Protein AF-A0A2D7X765-F1 (afdb_monomer_lite)

Sequence (114 aa):
MLDEGWYSDPTGRYEARYWDGQKWTKHVSHYGATGTDPILRARFDRLWVRIALRVITWGTTILIIYFLVKAFWPTEFLNESSLINITNHSGNNITNDFAAFSGIGITIRTVLGI

Foldseek 3Di:
DDDWDWDQDPVNPARTFTDHPPDTAQWGAHPNDIDGHPPPPPPPPCPVVVVVVVVVVVVVVVVVVVVVCPVPPPPCPPPPPPPPPPPDDDDDDDDDDDPPDPPDVDDPPPPDDD

pLDDT: mean 71.8, std 21.03, range [37.12, 97.31]

Structure (mmCIF, N/CA/C/O backbone):
data_AF-A0A2D7X765-F1
#
_entry.id   AF-A0A2D7X765-F1
#
loop_
_atom_site.group_PDB
_atom_site.id
_atom_site.type_symbol
_atom_site.label_atom_id
_atom_site.label_alt_id
_atom_site.label_comp_id
_atom_site.label_asym_id
_atom_site.label_entity_id
_atom_site.label_seq_id
_atom_site.pdbx_PDB_ins_code
_atom_site.Cartn_x
_atom_site.Cartn_y
_atom_site.Cartn_z
_atom_site.occupancy
_atom_site.B_iso_or_equiv
_atom_site.auth_seq_id
_atom_site.auth_comp_id
_atom_site.auth_asym_id
_atom_site.auth_atom_id
_atom_site.pdbx_PDB_model_num
ATOM 1 N N . MET A 1 1 ? -5.016 5.820 30.365 1.00 72.25 1 MET A N 1
ATOM 2 C CA . MET A 1 1 ? -5.236 4.930 29.206 1.00 72.25 1 MET A CA 1
ATOM 3 C C . MET A 1 1 ? -6.660 4.426 29.316 1.00 72.25 1 MET A C 1
ATOM 5 O O . MET A 1 1 ? -7.124 4.302 30.439 1.00 72.25 1 MET A O 1
ATOM 9 N N . LEU A 1 2 ? -7.368 4.250 28.201 1.00 82.62 2 LEU A N 1
ATOM 10 C CA . LEU A 1 2 ? -8.685 3.613 28.235 1.00 82.62 2 LEU A CA 1
ATOM 11 C C . LEU A 1 2 ? -8.491 2.123 28.521 1.00 82.62 2 LEU A C 1
ATOM 13 O O . LEU A 1 2 ? -7.617 1.509 27.902 1.00 82.62 2 LEU A O 1
ATOM 17 N N . ASP A 1 3 ? -9.286 1.586 29.439 1.00 92.44 3 ASP A N 1
ATOM 18 C CA . ASP A 1 3 ? -9.340 0.150 29.705 1.00 92.44 3 ASP A CA 1
ATOM 19 C C . ASP A 1 3 ? -9.929 -0.593 28.500 1.00 92.44 3 ASP A C 1
ATOM 21 O O . ASP A 1 3 ? -10.543 0.005 27.616 1.00 92.44 3 ASP A O 1
ATOM 25 N N . GLU A 1 4 ? -9.710 -1.902 28.422 1.00 93.25 4 GLU A N 1
ATOM 26 C CA . GLU A 1 4 ? -10.290 -2.714 27.353 1.00 93.25 4 GLU A CA 1
ATOM 27 C C . GLU A 1 4 ? -11.825 -2.728 27.431 1.00 93.25 4 GLU A C 1
ATOM 29 O O . GLU A 1 4 ? -12.413 -2.882 28.502 1.00 93.25 4 GLU A O 1
ATOM 34 N N . GLY A 1 5 ? -12.500 -2.541 26.294 1.00 93.56 5 GLY A N 1
ATOM 35 C CA . GLY A 1 5 ? -13.958 -2.447 26.296 1.00 93.56 5 GLY A CA 1
ATOM 36 C C . GLY A 1 5 ? -14.591 -1.911 25.018 1.00 93.56 5 GLY A C 1
ATOM 37 O O . GLY A 1 5 ? -13.932 -1.663 24.007 1.00 93.56 5 GLY A O 1
ATOM 38 N N . TRP A 1 6 ? -15.913 -1.746 25.069 1.00 93.06 6 TRP A N 1
ATOM 39 C CA . TRP A 1 6 ? -16.718 -1.191 23.982 1.00 93.06 6 TRP A CA 1
ATOM 40 C C . TRP A 1 6 ? -16.839 0.321 24.117 1.00 93.06 6 TRP A C 1
ATOM 42 O O . TRP A 1 6 ? -17.338 0.826 25.119 1.00 93.06 6 TRP A O 1
ATOM 52 N N . TYR A 1 7 ? -16.436 1.032 23.072 1.00 92.56 7 TYR A N 1
ATOM 53 C CA . TYR A 1 7 ? -16.495 2.488 23.013 1.00 92.56 7 TYR A CA 1
ATOM 54 C C . TYR A 1 7 ? -17.073 2.934 21.672 1.00 92.56 7 TYR A C 1
ATOM 56 O O . TYR A 1 7 ? -17.047 2.171 20.706 1.00 92.56 7 TYR A O 1
ATOM 64 N N . SER A 1 8 ? -17.581 4.167 21.600 1.00 91.62 8 SER A N 1
ATOM 65 C CA . SER A 1 8 ? -18.128 4.733 20.362 1.00 91.62 8 SER A CA 1
ATOM 66 C C . SER A 1 8 ? -17.120 4.628 19.218 1.00 91.62 8 SER A C 1
ATOM 68 O O . SER A 1 8 ? -15.950 4.976 19.392 1.00 91.62 8 SER A O 1
ATOM 70 N N . ASP A 1 9 ? -17.562 4.140 18.054 1.00 88.00 9 ASP A N 1
ATOM 71 C CA . ASP A 1 9 ? -16.659 3.921 16.923 1.00 88.00 9 ASP A CA 1
ATOM 72 C C . ASP A 1 9 ? -16.074 5.265 16.446 1.00 88.00 9 ASP A C 1
ATOM 74 O O . ASP A 1 9 ? -16.824 6.124 15.972 1.00 88.00 9 ASP A O 1
ATOM 78 N N . PRO A 1 10 ? -14.743 5.466 16.493 1.00 83.56 10 PRO A N 1
ATOM 79 C CA . PRO A 1 10 ? -14.115 6.702 16.023 1.00 83.56 10 PRO A CA 1
ATOM 80 C C . PRO A 1 10 ? -14.314 6.940 14.521 1.00 83.56 10 PRO A C 1
ATOM 82 O O . PRO A 1 10 ? -14.130 8.057 14.046 1.00 83.56 10 PRO A O 1
ATOM 85 N N . THR A 1 11 ? -14.666 5.903 13.754 1.00 82.50 11 THR A N 1
ATOM 86 C CA . THR A 1 11 ? -14.961 6.036 12.322 1.00 82.50 11 THR A CA 1
ATOM 87 C C . THR A 1 11 ? -16.396 6.490 12.042 1.00 82.50 11 THR A C 1
ATOM 89 O O . THR A 1 11 ? -16.706 6.813 10.897 1.00 82.50 11 THR A O 1
ATOM 92 N N . GLY A 1 12 ? -17.274 6.497 13.056 1.00 83.56 12 GLY A N 1
ATOM 93 C CA . GLY A 1 12 ? -18.696 6.834 12.924 1.00 83.56 12 GLY A CA 1
ATOM 94 C C . GLY A 1 12 ? -19.505 5.857 12.064 1.00 83.56 12 GLY A C 1
ATOM 95 O O . GLY A 1 12 ? -20.638 6.158 11.698 1.00 83.56 12 GLY A O 1
ATOM 96 N N . ARG A 1 13 ? -18.925 4.705 11.697 1.00 85.12 13 ARG A N 1
ATOM 97 C CA . ARG A 1 13 ? -19.549 3.718 10.807 1.00 85.12 13 ARG A CA 1
ATOM 98 C C . ARG A 1 13 ? -20.444 2.725 11.550 1.00 85.12 13 ARG A C 1
ATOM 100 O O . ARG A 1 13 ? -21.374 2.197 10.949 1.00 85.12 13 ARG A O 1
ATOM 107 N N . TYR A 1 14 ? -20.160 2.487 12.828 1.00 89.56 14 TYR A N 1
ATOM 108 C CA . TYR A 1 14 ? -20.910 1.600 13.718 1.00 89.56 14 TYR A CA 1
ATOM 109 C C . TYR A 1 14 ? -21.157 2.283 15.070 1.00 89.56 14 TYR A C 1
ATOM 111 O O . TYR A 1 14 ? -20.550 3.308 15.374 1.00 89.56 14 TYR A O 1
ATOM 119 N N . GLU A 1 15 ? -22.046 1.722 15.890 1.00 92.31 15 GLU A N 1
ATOM 120 C CA . GLU A 1 15 ? -22.403 2.300 17.195 1.00 92.31 15 GLU A CA 1
ATOM 121 C C . GLU A 1 15 ? -21.243 2.207 18.185 1.00 92.31 15 GLU A C 1
ATOM 123 O O . GLU A 1 15 ? -20.917 3.181 18.863 1.00 92.31 15 GLU A O 1
ATOM 128 N N . ALA A 1 16 ? -20.585 1.046 18.231 1.00 92.44 16 ALA A N 1
ATOM 129 C CA . ALA A 1 16 ? -19.421 0.827 19.072 1.00 92.44 16 ALA A CA 1
ATOM 130 C C . ALA A 1 16 ? -18.374 -0.050 18.383 1.00 92.44 16 ALA A C 1
ATOM 132 O O . ALA A 1 16 ? -18.684 -0.921 17.568 1.00 92.44 16 ALA A O 1
ATOM 133 N N . ARG A 1 17 ? -17.114 0.155 18.759 1.00 93.25 17 ARG A N 1
ATOM 134 C CA . ARG A 1 17 ? -15.967 -0.657 18.364 1.00 93.25 17 ARG A CA 1
ATOM 135 C C . ARG A 1 17 ? -15.219 -1.104 19.616 1.00 93.25 17 ARG A C 1
ATOM 137 O O . ARG A 1 17 ? -15.196 -0.400 20.622 1.00 93.25 17 ARG A O 1
ATOM 144 N N . TYR A 1 18 ? -14.634 -2.292 19.570 1.00 92.00 18 TYR A N 1
ATOM 145 C CA . TYR A 1 18 ? -13.892 -2.822 20.708 1.00 92.00 18 TYR A CA 1
ATOM 146 C C . TYR A 1 18 ? -12.463 -2.263 20.737 1.00 92.00 18 TYR A C 1
ATOM 148 O O . TYR A 1 18 ? -11.736 -2.363 19.738 1.00 92.00 18 TYR A O 1
ATOM 156 N N . TRP A 1 19 ? -12.071 -1.699 21.878 1.00 91.56 19 TRP A N 1
ATOM 157 C CA . TRP A 1 19 ? -10.729 -1.222 22.212 1.00 91.56 19 TRP A CA 1
ATOM 158 C C . TRP A 1 19 ? -9.997 -2.283 23.041 1.00 91.56 19 TRP A C 1
ATOM 160 O O . TRP A 1 19 ? -10.525 -2.740 24.050 1.00 91.56 19 TRP A O 1
ATOM 170 N N . ASP A 1 20 ? -8.787 -2.672 22.632 1.00 90.25 20 ASP A N 1
ATOM 171 C CA . ASP A 1 20 ? -7.989 -3.7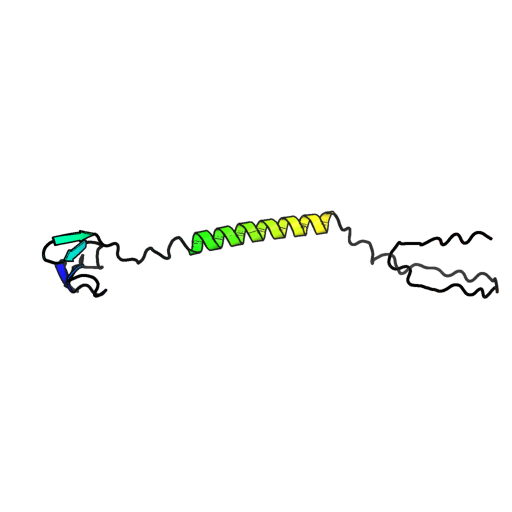12 23.311 1.00 90.25 20 ASP A CA 1
ATOM 172 C C . ASP A 1 20 ? -7.034 -3.169 24.395 1.00 90.25 20 ASP A C 1
ATOM 174 O O . ASP A 1 20 ? -6.137 -3.876 24.847 1.00 90.25 20 ASP A O 1
ATOM 178 N N . GLY A 1 21 ? -7.175 -1.898 24.782 1.00 91.31 21 GLY A N 1
ATOM 179 C CA . GLY A 1 21 ? -6.259 -1.210 25.699 1.00 91.31 21 GLY A CA 1
ATOM 180 C C . GLY A 1 21 ? -5.132 -0.445 24.991 1.00 91.31 21 GLY A C 1
ATOM 181 O O . GLY A 1 21 ? -4.596 0.511 25.553 1.00 91.31 21 GLY A O 1
ATOM 182 N N . GLN A 1 22 ? -4.799 -0.794 23.743 1.00 88.69 22 GLN A N 1
ATOM 183 C CA . GLN A 1 22 ? -3.729 -0.150 22.965 1.00 88.69 22 GLN A CA 1
ATOM 184 C C . GLN A 1 22 ? -4.198 0.399 21.614 1.00 88.69 22 GLN A C 1
ATOM 186 O O . GLN A 1 22 ? -3.670 1.405 21.133 1.00 88.69 22 GLN A O 1
ATOM 191 N N . LYS A 1 23 ? -5.158 -0.270 20.973 1.00 88.44 23 LYS A N 1
ATOM 192 C CA . LYS A 1 23 ? -5.674 0.047 19.643 1.00 88.44 23 LYS A CA 1
ATOM 193 C C . LYS A 1 23 ? -7.125 -0.406 19.476 1.00 88.44 23 LYS A C 1
ATOM 195 O O . LYS A 1 23 ? -7.645 -1.297 20.145 1.00 88.44 23 LYS A O 1
ATOM 200 N N . TRP A 1 24 ? -7.778 0.193 18.488 1.00 88.88 24 TRP A N 1
ATOM 201 C CA . TRP A 1 24 ? -9.086 -0.256 18.031 1.00 88.88 24 TRP A CA 1
ATOM 202 C C . TRP A 1 24 ? -8.955 -1.588 17.292 1.00 88.88 24 TRP A C 1
ATOM 204 O O . TRP A 1 24 ? -8.045 -1.772 16.480 1.00 88.88 24 TRP A O 1
ATOM 214 N N . THR A 1 25 ? -9.887 -2.505 17.539 1.00 89.56 25 THR A N 1
ATOM 215 C CA . THR A 1 25 ? -9.923 -3.818 16.888 1.00 89.56 25 THR A CA 1
ATOM 216 C C . THR A 1 25 ? -10.966 -3.877 15.767 1.00 89.56 25 THR A C 1
ATOM 218 O O . THR A 1 25 ? -11.776 -2.971 15.558 1.00 89.56 25 THR A O 1
ATOM 221 N N . LYS A 1 26 ? -10.968 -4.983 15.018 1.00 89.81 26 LYS A N 1
ATOM 222 C CA . LYS A 1 26 ? -11.967 -5.239 13.971 1.00 89.81 26 LYS A CA 1
ATOM 223 C C . LYS A 1 26 ? -13.378 -5.514 14.508 1.00 89.81 26 LYS A C 1
ATOM 225 O O . LYS A 1 26 ? -14.300 -5.597 13.708 1.00 89.81 26 LYS A O 1
ATOM 230 N N . HIS A 1 27 ? -13.556 -5.720 15.812 1.00 91.75 27 HIS A N 1
ATOM 231 C CA . HIS A 1 27 ? -14.863 -6.063 16.368 1.00 91.75 27 HIS A CA 1
ATOM 232 C C . HIS A 1 27 ? -15.705 -4.802 16.535 1.00 91.75 27 HIS A C 1
ATOM 234 O O . HIS A 1 27 ? -15.276 -3.839 17.173 1.00 91.75 27 HIS A O 1
ATOM 240 N N . VAL A 1 28 ? -16.893 -4.824 15.945 1.00 92.94 28 VAL A N 1
ATOM 241 C CA . VAL A 1 28 ? -17.875 -3.739 15.982 1.00 92.94 28 VAL A CA 1
ATOM 242 C C . VAL A 1 28 ? -19.195 -4.258 16.526 1.00 92.94 28 VAL A C 1
ATOM 244 O O . VAL A 1 28 ? -19.463 -5.456 16.460 1.00 92.94 28 VAL A O 1
ATOM 247 N N . SER A 1 29 ? -20.006 -3.361 17.066 1.00 92.12 29 SER A N 1
ATOM 248 C CA . SER A 1 29 ? -21.372 -3.630 17.500 1.00 92.12 29 SER A CA 1
ATOM 249 C C . SER A 1 29 ? -22.329 -2.694 16.767 1.00 92.12 29 SER A C 1
ATOM 251 O O . SER A 1 29 ? -22.047 -1.500 16.626 1.00 92.12 29 SER A O 1
ATOM 253 N N . HIS A 1 30 ? -23.437 -3.247 16.281 1.00 89.88 30 HIS A N 1
ATOM 254 C CA . HIS A 1 30 ? -24.493 -2.519 15.587 1.00 89.88 30 HIS A CA 1
ATOM 255 C C . HIS A 1 30 ? -25.852 -3.136 15.903 1.00 89.88 30 HIS A C 1
ATOM 257 O O . HIS A 1 30 ? -26.030 -4.341 15.726 1.00 89.88 30 HIS A O 1
ATOM 263 N N . TYR A 1 31 ? -26.799 -2.334 16.389 1.00 85.81 31 TYR A N 1
ATOM 264 C CA . TYR A 1 31 ? -28.121 -2.781 16.830 1.00 85.81 31 TYR A CA 1
ATOM 265 C C . TYR A 1 31 ? -28.073 -3.977 17.799 1.00 85.81 31 TYR A C 1
ATOM 267 O O . TYR A 1 31 ? -28.901 -4.884 17.739 1.00 85.81 31 TYR A O 1
ATOM 275 N N . GLY A 1 32 ? -27.070 -4.008 18.682 1.00 85.25 32 GLY A N 1
ATOM 276 C CA . GLY A 1 32 ? -26.855 -5.103 19.635 1.00 85.25 32 GLY A CA 1
ATOM 277 C C . GLY A 1 32 ? -26.254 -6.385 19.040 1.00 85.25 32 GLY A C 1
ATOM 278 O O . GLY A 1 32 ? -25.982 -7.322 19.788 1.00 85.25 32 GLY A O 1
ATOM 279 N N . ALA A 1 33 ? -25.999 -6.436 17.731 1.00 86.38 33 ALA A N 1
ATOM 280 C CA . ALA A 1 33 ? -25.279 -7.527 17.087 1.00 86.38 33 ALA A CA 1
ATOM 281 C C . ALA A 1 33 ? -23.785 -7.198 16.977 1.00 86.38 33 ALA A C 1
ATOM 283 O O . ALA A 1 33 ? -23.402 -6.121 16.515 1.00 86.38 33 ALA A O 1
ATOM 284 N N . THR A 1 34 ? -22.927 -8.142 17.362 1.00 90.50 34 THR A N 1
ATOM 285 C CA . THR A 1 34 ? -21.483 -8.027 17.153 1.00 90.50 34 THR A CA 1
ATOM 286 C C . THR A 1 34 ? -21.094 -8.540 15.771 1.00 90.50 34 THR A C 1
ATOM 288 O O . THR A 1 34 ? -21.582 -9.561 15.289 1.00 90.50 34 THR A O 1
ATOM 291 N N . GLY A 1 35 ? -20.196 -7.815 15.116 1.00 88.75 35 GLY A N 1
ATOM 292 C CA . GLY A 1 35 ? -19.679 -8.132 13.795 1.00 88.75 35 GLY A CA 1
ATOM 293 C C . GLY A 1 35 ? -18.189 -7.846 13.691 1.00 88.75 35 GLY A C 1
ATOM 294 O O . GLY A 1 35 ? -17.553 -7.327 14.613 1.00 88.75 35 GLY A O 1
ATOM 295 N N . THR A 1 36 ? -17.612 -8.185 12.543 1.00 88.38 36 THR A N 1
ATOM 296 C CA . THR A 1 36 ? -16.216 -7.873 12.237 1.00 88.38 36 THR A CA 1
ATOM 297 C C . THR A 1 36 ? -16.142 -6.935 11.044 1.00 88.38 36 THR A C 1
ATOM 299 O O . THR A 1 36 ? -16.448 -7.337 9.925 1.00 88.38 36 THR A O 1
ATOM 302 N N . ASP A 1 37 ? -15.679 -5.714 11.278 1.00 84.06 37 ASP A N 1
ATOM 303 C CA . ASP A 1 37 ? -15.366 -4.731 10.251 1.00 84.06 37 ASP A CA 1
ATOM 304 C C . ASP A 1 37 ? -13.854 -4.484 10.258 1.00 84.06 37 ASP A C 1
ATOM 306 O O . ASP A 1 37 ? -13.309 -3.996 11.259 1.00 84.06 37 ASP A O 1
ATOM 310 N N . PRO A 1 38 ? -13.137 -4.839 9.181 1.00 77.12 38 PRO A N 1
ATOM 311 C CA . PRO A 1 38 ? -11.715 -4.573 9.107 1.00 77.12 38 P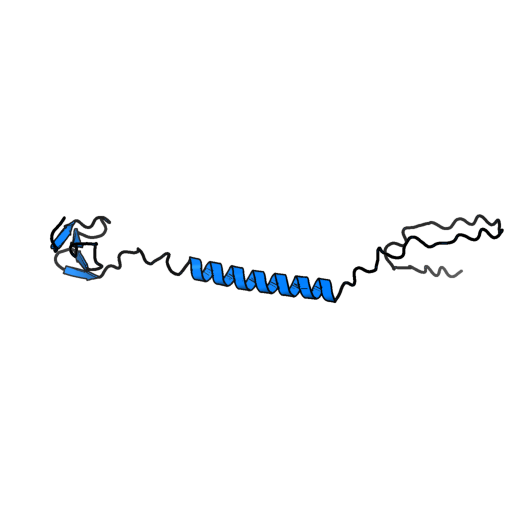RO A CA 1
ATOM 312 C C . PRO A 1 38 ? -11.496 -3.061 9.168 1.00 77.12 38 PRO A C 1
ATOM 314 O O . PRO A 1 38 ? -11.866 -2.340 8.244 1.00 77.12 38 PRO A O 1
ATOM 317 N N . ILE A 1 39 ? -10.837 -2.581 10.230 1.00 69.19 39 ILE A N 1
ATOM 318 C CA . ILE A 1 39 ? -10.314 -1.214 10.256 1.00 69.19 39 ILE A CA 1
ATOM 319 C C . ILE A 1 39 ? -9.377 -1.124 9.061 1.00 69.19 39 ILE A C 1
ATOM 321 O O . ILE A 1 39 ? -8.333 -1.779 9.029 1.00 69.19 39 ILE A O 1
ATOM 325 N N . LEU A 1 40 ? -9.771 -0.364 8.042 1.00 59.59 40 LEU A N 1
ATOM 326 C CA . LEU A 1 40 ? -9.031 -0.223 6.795 1.00 59.59 40 LEU A CA 1
ATOM 327 C C . LEU A 1 40 ? -7.766 0.623 7.005 1.00 59.59 40 LEU A C 1
ATOM 329 O O . LEU A 1 40 ? -7.560 1.635 6.347 1.00 59.59 40 LEU A O 1
ATOM 333 N N . ARG A 1 41 ? -6.855 0.156 7.861 1.00 52.94 41 ARG A N 1
ATOM 334 C CA . ARG A 1 41 ? -5.432 0.494 7.823 1.00 52.94 41 ARG A CA 1
ATOM 335 C C . ARG A 1 41 ? -4.625 -0.572 7.070 1.00 52.94 41 ARG A C 1
ATOM 337 O O . ARG A 1 41 ? -3.455 -0.767 7.354 1.00 52.94 41 ARG A O 1
ATOM 344 N N . ALA A 1 42 ? -5.244 -1.269 6.115 1.00 54.12 42 ALA A N 1
ATOM 345 C CA . ALA A 1 42 ? -4.570 -2.273 5.280 1.00 54.12 42 ALA A CA 1
ATOM 346 C C . ALA A 1 42 ? -4.922 -2.175 3.783 1.00 54.12 42 ALA A C 1
ATOM 348 O O . ALA A 1 42 ? -4.567 -3.046 2.994 1.00 54.12 42 ALA A O 1
ATOM 349 N N . ARG A 1 43 ? -5.596 -1.100 3.347 1.00 54.56 43 ARG A N 1
ATOM 350 C CA . ARG A 1 43 ? -5.817 -0.843 1.912 1.00 54.56 43 ARG A CA 1
ATOM 351 C C . ARG A 1 43 ? -4.529 -0.416 1.194 1.00 54.56 43 ARG A C 1
ATOM 353 O O . ARG A 1 43 ? -4.393 -0.671 0.001 1.00 54.56 43 ARG A O 1
ATOM 360 N N . PHE A 1 44 ? -3.585 0.213 1.897 1.00 54.81 44 PHE A N 1
ATOM 361 C CA . PHE A 1 44 ? -2.380 0.782 1.283 1.00 54.81 44 PHE A CA 1
ATOM 362 C C . PHE A 1 44 ? -1.143 -0.126 1.292 1.00 54.81 44 PHE A C 1
ATOM 364 O O . PHE A 1 44 ? -0.244 0.114 0.489 1.00 54.81 44 PHE A O 1
ATOM 371 N N . ASP A 1 45 ? -1.122 -1.210 2.073 1.00 61.19 45 ASP A N 1
ATOM 372 C CA . ASP A 1 45 ? 0.068 -2.072 2.199 1.00 61.19 45 ASP A CA 1
ATOM 373 C C . ASP A 1 45 ? 0.479 -2.763 0.890 1.00 61.19 45 ASP A C 1
ATOM 375 O O . ASP A 1 45 ? 1.651 -3.050 0.674 1.00 61.19 45 ASP A O 1
ATOM 379 N N . ARG A 1 46 ? -0.463 -3.011 -0.031 1.00 68.81 46 ARG A N 1
ATOM 380 C CA . ARG A 1 46 ? -0.186 -3.771 -1.271 1.00 68.81 46 ARG A CA 1
ATOM 381 C C . ARG A 1 46 ? -0.269 -2.951 -2.555 1.00 68.81 46 ARG A C 1
ATOM 383 O O . ARG A 1 46 ? -0.029 -3.472 -3.645 1.00 68.81 46 ARG A O 1
ATOM 390 N N . LEU A 1 47 ? -0.651 -1.679 -2.468 1.00 77.31 47 LEU A N 1
ATOM 391 C CA . LEU A 1 47 ? -0.739 -0.794 -3.635 1.00 77.31 47 LEU A CA 1
ATOM 392 C C . LEU A 1 47 ? 0.656 -0.354 -4.085 1.00 77.31 47 LEU A C 1
ATOM 394 O O . LEU A 1 47 ? 0.982 -0.486 -5.262 1.00 77.31 47 LEU A O 1
ATOM 398 N N . TRP A 1 48 ? 1.502 0.033 -3.132 1.00 79.38 48 TRP A N 1
ATOM 399 C CA . TRP A 1 48 ? 2.895 0.396 -3.385 1.00 79.38 48 TRP A CA 1
ATOM 400 C C . TRP A 1 48 ? 3.720 -0.764 -3.938 1.00 79.38 48 TRP A C 1
ATOM 402 O O . TRP A 1 48 ? 4.482 -0.558 -4.871 1.00 79.38 48 TRP A O 1
ATOM 412 N N . VAL A 1 49 ? 3.498 -1.995 -3.463 1.00 83.38 49 VAL A N 1
ATOM 413 C CA . VAL A 1 49 ? 4.180 -3.197 -3.981 1.00 83.38 49 VAL A CA 1
ATOM 414 C C . VAL A 1 49 ? 3.862 -3.431 -5.460 1.00 83.38 49 VAL A C 1
ATOM 416 O O . VAL A 1 49 ? 4.755 -3.707 -6.254 1.00 83.38 49 VAL A O 1
ATOM 419 N N . ARG A 1 50 ? 2.595 -3.274 -5.863 1.00 85.56 50 ARG A N 1
ATOM 420 C CA . ARG A 1 50 ? 2.187 -3.430 -7.270 1.00 85.56 50 ARG A CA 1
ATOM 421 C C . ARG A 1 50 ? 2.744 -2.322 -8.163 1.00 85.56 50 ARG A C 1
ATOM 423 O O . ARG A 1 50 ? 3.088 -2.589 -9.310 1.00 85.56 50 ARG A O 1
ATOM 430 N N . ILE A 1 51 ? 2.832 -1.097 -7.649 1.00 89.88 51 ILE A N 1
ATOM 431 C CA . ILE A 1 51 ? 3.436 0.033 -8.364 1.00 89.88 51 ILE A CA 1
ATOM 432 C C . ILE A 1 51 ? 4.949 -0.179 -8.497 1.00 89.88 51 ILE A C 1
ATOM 434 O O . ILE A 1 51 ? 5.472 -0.089 -9.603 1.00 89.88 51 ILE A O 1
ATOM 438 N N . ALA A 1 52 ? 5.629 -0.549 -7.412 1.00 88.69 52 ALA A N 1
ATOM 439 C CA . ALA A 1 52 ? 7.060 -0.836 -7.397 1.00 88.69 52 ALA A CA 1
ATOM 440 C C . ALA A 1 52 ? 7.421 -1.974 -8.359 1.00 88.69 52 ALA A C 1
ATOM 442 O O . ALA A 1 52 ? 8.354 -1.833 -9.143 1.00 88.69 52 ALA A O 1
ATOM 443 N N . LEU A 1 53 ? 6.635 -3.058 -8.378 1.00 90.88 53 LEU A N 1
ATOM 444 C CA . LEU A 1 53 ? 6.844 -4.169 -9.306 1.00 90.88 53 LEU A CA 1
ATOM 445 C C . LEU A 1 53 ? 6.770 -3.703 -10.765 1.00 90.88 53 LEU A C 1
ATOM 447 O O . LEU A 1 53 ? 7.659 -4.013 -11.548 1.00 90.88 53 LEU A O 1
ATOM 451 N N . ARG A 1 54 ? 5.755 -2.904 -11.120 1.00 93.12 54 ARG A N 1
ATOM 452 C CA . ARG A 1 54 ? 5.625 -2.344 -12.474 1.00 93.12 54 ARG A CA 1
ATOM 453 C C . ARG A 1 54 ? 6.815 -1.455 -12.829 1.00 93.12 54 ARG A C 1
ATOM 455 O O . ARG A 1 54 ? 7.352 -1.595 -13.919 1.00 93.12 54 ARG A O 1
ATOM 462 N N . VAL A 1 55 ? 7.242 -0.575 -11.923 1.00 95.69 55 VAL A N 1
ATOM 463 C CA . VAL A 1 55 ? 8.394 0.315 -12.146 1.00 95.69 55 VAL A CA 1
ATOM 464 C C . VAL A 1 55 ? 9.676 -0.486 -12.374 1.00 95.69 55 VAL A C 1
ATOM 466 O O . VAL A 1 55 ? 10.422 -0.171 -13.295 1.00 95.69 55 VAL A O 1
ATOM 469 N N . ILE A 1 56 ? 9.899 -1.554 -11.605 1.00 95.62 56 ILE A N 1
ATOM 470 C CA . ILE A 1 56 ? 11.047 -2.451 -11.786 1.00 95.62 56 ILE A CA 1
ATOM 471 C C . ILE A 1 56 ? 10.980 -3.135 -13.154 1.00 95.62 56 ILE A C 1
ATOM 473 O O . ILE A 1 56 ? 11.948 -3.080 -13.902 1.00 95.62 56 ILE A O 1
ATOM 477 N N . THR A 1 57 ? 9.836 -3.718 -13.525 1.00 96.00 57 THR A N 1
ATOM 478 C CA . THR A 1 57 ? 9.679 -4.396 -14.822 1.00 96.00 57 THR A CA 1
ATOM 479 C C . THR A 1 57 ? 9.914 -3.446 -15.997 1.00 96.00 57 THR A C 1
ATOM 481 O O . THR A 1 57 ? 10.656 -3.780 -16.923 1.00 96.00 57 THR A O 1
ATOM 484 N N . TRP A 1 58 ? 9.329 -2.247 -15.958 1.00 96.25 58 TRP A N 1
ATOM 485 C CA . TRP A 1 58 ? 9.543 -1.235 -16.992 1.00 96.25 58 TRP A CA 1
ATOM 486 C C . TRP A 1 58 ? 10.993 -0.741 -17.011 1.00 96.25 58 TRP A C 1
ATOM 488 O O . TRP A 1 58 ? 11.576 -0.632 -18.086 1.00 96.25 58 TRP A O 1
ATOM 498 N N . GLY A 1 59 ? 11.609 -0.530 -15.846 1.00 97.31 59 GLY A N 1
ATOM 499 C CA . GLY A 1 59 ? 13.014 -0.141 -15.727 1.00 97.31 59 GLY A CA 1
ATOM 500 C C . GLY A 1 59 ? 13.969 -1.176 -16.324 1.00 97.31 59 GLY A C 1
ATOM 501 O O . GLY A 1 59 ? 14.823 -0.826 -17.134 1.00 97.31 59 GLY A O 1
ATOM 502 N N . THR A 1 60 ? 13.787 -2.461 -16.002 1.00 96.44 60 THR A N 1
ATOM 503 C CA . THR A 1 60 ? 14.574 -3.557 -16.587 1.00 96.44 60 THR A CA 1
ATOM 504 C C . THR A 1 60 ? 14.375 -3.643 -18.098 1.00 96.44 60 THR A C 1
ATOM 506 O O . THR A 1 60 ? 15.347 -3.794 -18.832 1.00 96.44 60 THR A O 1
ATOM 509 N N . THR A 1 61 ? 13.138 -3.491 -18.576 1.00 96.75 61 THR A N 1
ATOM 510 C CA . THR A 1 61 ? 12.830 -3.514 -20.015 1.00 96.75 61 THR A CA 1
ATOM 511 C C . THR A 1 61 ? 13.559 -2.390 -20.754 1.00 96.75 61 THR A C 1
ATOM 513 O O . THR A 1 61 ? 14.223 -2.639 -21.759 1.00 96.75 61 THR A O 1
ATOM 516 N N . ILE A 1 62 ? 13.503 -1.163 -20.230 1.00 96.56 62 ILE A N 1
ATOM 517 C CA . ILE A 1 62 ? 14.189 0.001 -20.807 1.00 96.56 62 ILE A CA 1
ATOM 518 C C . ILE A 1 62 ? 15.709 -0.190 -20.786 1.00 96.56 62 ILE A C 1
ATOM 520 O O . ILE A 1 62 ? 16.379 0.122 -21.768 1.00 96.56 62 ILE A O 1
ATOM 524 N N . LEU A 1 63 ? 16.259 -0.739 -19.701 1.00 95.69 63 LEU A N 1
ATOM 525 C CA . LEU A 1 63 ? 17.693 -0.988 -19.574 1.00 95.69 63 LEU A CA 1
ATOM 526 C C . LEU A 1 63 ? 18.185 -2.023 -20.593 1.00 95.69 63 LEU A C 1
ATOM 528 O O . LEU A 1 63 ? 19.221 -1.815 -21.219 1.00 95.69 63 LEU A O 1
ATOM 532 N N . ILE A 1 64 ? 17.427 -3.099 -20.819 1.00 94.88 64 ILE A N 1
ATOM 533 C CA . ILE A 1 64 ? 17.745 -4.089 -21.857 1.00 94.88 64 ILE A CA 1
ATOM 534 C C . ILE A 1 64 ? 17.716 -3.440 -23.244 1.00 94.88 64 ILE A C 1
ATOM 536 O O . ILE A 1 64 ? 18.654 -3.624 -24.016 1.00 94.88 64 ILE A O 1
ATOM 540 N N . ILE A 1 65 ? 16.689 -2.640 -23.551 1.00 94.38 65 ILE A N 1
ATOM 541 C CA . ILE A 1 65 ? 16.598 -1.916 -24.829 1.00 94.38 65 ILE A CA 1
ATOM 542 C C . ILE A 1 65 ? 17.801 -0.983 -25.009 1.00 94.38 65 ILE A C 1
ATOM 544 O O . ILE A 1 65 ? 18.421 -0.991 -26.068 1.00 94.38 65 ILE A O 1
ATOM 548 N N .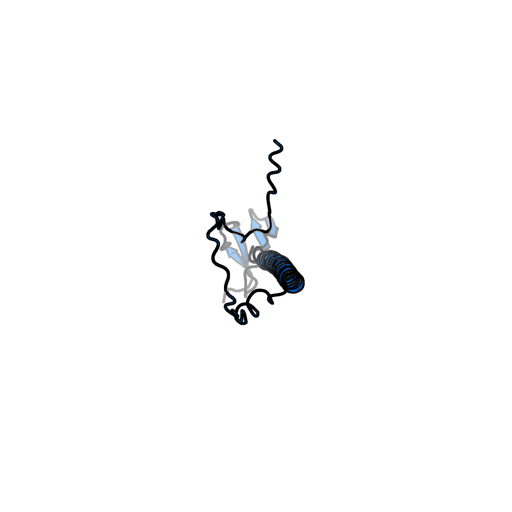 TYR A 1 66 ? 18.174 -0.227 -23.975 1.00 92.75 66 TYR A N 1
ATOM 549 C CA . TYR A 1 66 ? 19.360 0.629 -23.993 1.00 92.75 66 TYR A CA 1
ATOM 550 C C . TYR A 1 66 ? 20.635 -0.166 -24.312 1.00 92.75 66 TYR A C 1
ATOM 552 O O . TYR A 1 66 ? 21.414 0.235 -25.177 1.00 92.75 66 TYR A O 1
ATOM 560 N N . PHE A 1 67 ? 20.834 -1.311 -23.653 1.00 92.12 67 PHE A N 1
ATOM 561 C CA . PHE A 1 67 ? 21.991 -2.170 -23.901 1.00 92.12 67 PHE A CA 1
ATOM 562 C C . PHE A 1 67 ? 22.001 -2.743 -25.320 1.00 92.12 67 PHE A C 1
ATOM 564 O O . PHE A 1 67 ? 23.062 -2.774 -25.938 1.00 92.12 67 PHE A O 1
ATOM 571 N N . LEU A 1 68 ? 20.845 -3.145 -25.854 1.00 90.50 68 LEU A N 1
ATOM 572 C CA . LEU A 1 68 ? 20.723 -3.609 -27.236 1.00 90.50 68 LEU A CA 1
ATOM 573 C C . LEU A 1 68 ? 21.073 -2.491 -28.220 1.00 90.50 68 LEU A C 1
ATOM 575 O O . LEU A 1 68 ? 21.926 -2.689 -29.076 1.00 90.50 68 LEU A O 1
ATOM 579 N N . VAL A 1 69 ? 20.494 -1.297 -28.069 1.00 88.75 69 VAL A N 1
ATOM 580 C CA . VAL A 1 69 ? 20.813 -0.146 -28.932 1.00 88.75 69 VAL A CA 1
ATOM 581 C C . VAL A 1 69 ? 22.309 0.153 -28.900 1.00 88.75 69 VAL A C 1
ATOM 583 O O . VAL A 1 69 ? 22.923 0.302 -29.950 1.00 88.75 69 VAL A O 1
ATOM 586 N N . LYS A 1 70 ? 22.922 0.166 -27.714 1.00 81.00 70 LYS A N 1
ATOM 587 C CA . LYS A 1 70 ? 24.366 0.378 -27.574 1.00 81.00 70 LYS A CA 1
ATOM 588 C C . LYS A 1 70 ? 25.193 -0.742 -28.222 1.00 81.00 70 LYS A C 1
ATOM 590 O O . LYS A 1 70 ? 26.242 -0.464 -28.789 1.00 81.00 70 LYS A O 1
ATOM 595 N N . ALA A 1 71 ? 24.752 -1.995 -28.128 1.00 83.12 71 ALA A N 1
ATOM 596 C CA . ALA A 1 71 ? 25.453 -3.136 -28.715 1.00 83.12 71 ALA A CA 1
ATOM 597 C C . ALA A 1 71 ? 25.362 -3.160 -30.249 1.00 83.12 71 ALA A C 1
ATOM 599 O O . ALA A 1 71 ? 26.309 -3.573 -30.911 1.00 83.12 71 ALA A O 1
ATOM 600 N N . PHE A 1 72 ? 24.235 -2.714 -30.807 1.00 79.88 72 PHE A N 1
ATOM 601 C CA . PHE A 1 72 ? 23.980 -2.722 -32.247 1.00 79.88 72 PHE A CA 1
ATOM 602 C C . PHE A 1 72 ? 24.355 -1.414 -32.955 1.00 79.88 72 PHE A C 1
ATOM 604 O O . PHE A 1 72 ? 24.398 -1.396 -34.183 1.00 79.88 72 PHE A O 1
ATOM 611 N N . TRP A 1 73 ? 24.641 -0.335 -32.221 1.00 74.50 73 TRP A N 1
ATOM 612 C CA . TRP A 1 73 ? 25.002 0.966 -32.789 1.00 74.50 73 TRP A CA 1
ATOM 613 C C . TRP A 1 73 ? 26.451 1.354 -32.422 1.00 74.50 73 TRP A C 1
ATOM 615 O O . TRP A 1 73 ? 26.673 2.030 -31.415 1.00 74.50 73 TRP A O 1
ATOM 625 N N . PRO A 1 74 ? 27.460 0.914 -33.198 1.00 65.12 74 PRO A N 1
ATOM 626 C CA . PRO A 1 74 ? 28.874 1.132 -32.879 1.00 65.12 74 PRO A CA 1
ATOM 627 C C . PRO A 1 74 ? 29.270 2.603 -33.051 1.00 65.12 74 PRO A C 1
ATOM 629 O O . PRO A 1 74 ? 29.362 3.063 -34.171 1.00 65.12 74 PRO A O 1
ATOM 632 N N . THR A 1 75 ? 29.561 3.345 -31.979 1.00 62.84 75 THR A N 1
ATOM 633 C CA . THR A 1 75 ? 29.805 4.811 -31.966 1.00 62.84 75 THR A CA 1
ATOM 634 C C . THR A 1 75 ? 31.038 5.329 -32.739 1.00 62.84 75 THR A C 1
ATOM 636 O O . THR A 1 75 ? 31.436 6.469 -32.536 1.00 62.84 75 THR A O 1
ATOM 639 N N . GLU A 1 76 ? 31.633 4.537 -33.629 1.00 56.34 76 GLU A N 1
ATOM 640 C CA . GLU A 1 76 ? 32.863 4.830 -34.392 1.00 56.34 76 GLU A CA 1
ATOM 641 C C . GLU A 1 76 ? 32.682 5.870 -35.521 1.00 56.34 76 GLU A C 1
ATOM 643 O O . GLU A 1 76 ? 33.619 6.189 -36.247 1.00 56.34 76 GLU A O 1
ATOM 648 N N . PHE A 1 77 ? 31.480 6.420 -35.712 1.00 55.44 77 PHE A N 1
ATOM 649 C CA . PHE A 1 77 ? 31.170 7.261 -36.878 1.00 55.44 77 PHE A CA 1
ATOM 650 C C . PHE A 1 77 ? 31.734 8.689 -36.813 1.00 55.44 77 PHE A C 1
ATOM 652 O O . PHE A 1 77 ? 31.644 9.410 -37.803 1.00 55.44 77 PHE A O 1
ATOM 659 N N . LEU A 1 78 ? 32.256 9.132 -35.664 1.00 55.75 78 LEU A N 1
ATOM 660 C CA . LEU A 1 78 ? 32.694 10.522 -35.460 1.00 55.75 78 LEU A CA 1
ATOM 661 C C . LEU A 1 78 ? 34.212 10.664 -35.267 1.00 55.75 78 LEU A C 1
ATOM 663 O O . LEU A 1 78 ? 34.700 11.766 -35.030 1.00 55.75 78 LEU A O 1
ATOM 667 N N . ASN A 1 79 ? 34.961 9.565 -35.358 1.00 52.50 79 ASN A N 1
ATOM 668 C CA . ASN A 1 79 ? 36.359 9.497 -34.930 1.00 52.50 79 ASN A CA 1
ATOM 669 C C . ASN A 1 79 ? 37.327 9.727 -36.108 1.00 52.50 79 ASN A C 1
ATOM 671 O O . ASN A 1 79 ? 38.458 10.159 -35.910 1.00 52.50 79 ASN A O 1
ATOM 675 N N . GLU A 1 80 ? 36.871 9.452 -37.334 1.00 51.69 80 GLU A N 1
ATOM 676 C CA . GLU A 1 80 ? 37.706 9.292 -38.539 1.00 51.69 80 GLU A CA 1
ATOM 677 C C . GLU A 1 80 ? 37.620 10.481 -39.523 1.00 51.69 80 GLU A C 1
ATOM 679 O O . GLU A 1 80 ? 38.119 10.418 -40.643 1.00 51.69 80 GLU A O 1
ATOM 684 N N . SER A 1 81 ? 36.992 11.601 -39.154 1.00 53.69 81 SER A N 1
ATOM 685 C CA . SER A 1 81 ? 36.741 12.707 -40.095 1.00 53.69 81 SER A CA 1
ATOM 686 C C . SER A 1 81 ? 37.889 13.719 -40.267 1.00 53.69 81 SER A C 1
ATOM 688 O O . SER A 1 81 ? 37.658 14.779 -40.845 1.00 53.69 81 SER A O 1
ATOM 690 N N . SER A 1 82 ? 39.115 13.459 -39.790 1.00 53.66 82 SER A N 1
ATOM 691 C CA . SER A 1 82 ? 40.196 14.470 -39.804 1.00 53.66 82 SER A CA 1
ATOM 692 C C . SER A 1 82 ? 41.394 14.203 -40.724 1.00 53.66 82 SER A C 1
ATOM 694 O O . SER A 1 82 ? 42.222 15.100 -40.858 1.00 53.66 82 SER A O 1
ATOM 696 N N . LEU A 1 83 ? 41.501 13.061 -41.417 1.00 49.56 83 LEU A N 1
ATOM 697 C CA . LEU A 1 83 ? 42.665 12.771 -42.276 1.00 49.56 83 LEU A CA 1
ATOM 698 C C . LEU A 1 83 ? 42.334 12.740 -43.775 1.00 49.56 83 LEU A C 1
ATOM 700 O O . LEU A 1 83 ? 42.624 11.772 -44.474 1.00 49.56 83 LEU A O 1
ATOM 704 N N . ILE A 1 84 ? 41.772 13.830 -44.300 1.00 49.75 84 ILE A N 1
ATOM 705 C CA . ILE A 1 84 ? 41.760 14.070 -45.750 1.00 49.75 84 ILE A CA 1
ATOM 706 C C . ILE A 1 84 ? 43.005 14.899 -46.089 1.00 49.75 84 ILE A C 1
ATOM 708 O O . ILE A 1 84 ? 42.976 16.129 -46.073 1.00 49.75 84 ILE A O 1
ATOM 712 N N . ASN A 1 85 ? 44.123 14.232 -46.381 1.00 46.72 85 ASN A N 1
ATOM 713 C CA . ASN A 1 85 ? 45.268 14.884 -47.017 1.00 46.72 85 ASN A CA 1
ATOM 714 C C . ASN A 1 85 ? 44.877 15.234 -48.457 1.00 46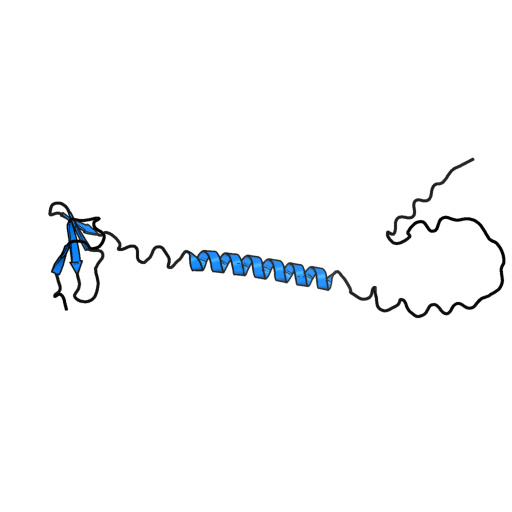.72 85 ASN A C 1
ATOM 716 O O . ASN A 1 85 ? 44.944 14.392 -49.350 1.00 46.72 85 ASN A O 1
ATOM 720 N N . ILE A 1 86 ? 44.451 16.477 -48.682 1.00 52.72 86 ILE A N 1
ATOM 721 C CA . ILE A 1 86 ? 44.221 17.005 -50.026 1.00 52.72 86 ILE A CA 1
ATOM 722 C C . ILE A 1 86 ? 45.591 17.230 -50.676 1.00 52.72 86 ILE A C 1
ATOM 724 O O . ILE A 1 86 ? 46.208 18.287 -50.542 1.00 52.72 86 ILE A O 1
ATOM 728 N N . THR A 1 87 ? 46.090 16.224 -51.390 1.00 49.03 87 THR A N 1
ATOM 729 C CA . THR A 1 87 ? 47.107 16.418 -52.421 1.00 49.03 87 THR A CA 1
ATOM 730 C C . THR A 1 87 ? 46.449 17.138 -53.594 1.00 49.03 87 THR A C 1
ATOM 732 O O . THR A 1 87 ? 45.763 16.540 -54.418 1.00 49.03 87 THR A O 1
ATOM 735 N N . ASN A 1 88 ? 46.636 18.457 -53.659 1.00 46.72 88 ASN A N 1
ATOM 736 C CA . ASN A 1 88 ? 46.212 19.268 -54.796 1.00 46.72 88 ASN A CA 1
ATOM 737 C C . ASN A 1 88 ? 46.993 18.843 -56.048 1.00 46.72 88 ASN A C 1
ATOM 739 O O . ASN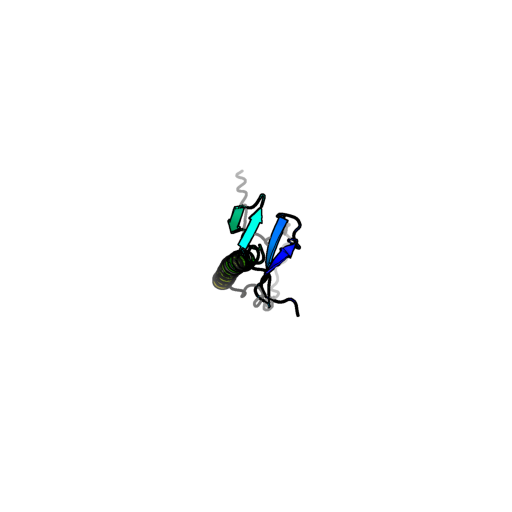 A 1 88 ? 48.107 19.315 -56.276 1.00 46.72 88 ASN A O 1
ATOM 743 N N . HIS A 1 89 ? 46.407 17.975 -56.873 1.00 39.69 89 HIS A N 1
ATOM 744 C CA . HIS A 1 89 ? 46.859 17.783 -58.244 1.00 39.69 89 HIS A CA 1
ATOM 745 C C . HIS A 1 89 ? 45.835 18.372 -59.217 1.00 39.69 89 HIS A C 1
ATOM 747 O O . HIS A 1 89 ? 44.762 17.824 -59.435 1.00 39.69 89 HIS A O 1
ATOM 753 N N . SER A 1 90 ? 46.199 19.551 -59.729 1.00 46.50 90 SER A N 1
ATOM 754 C CA . SER A 1 90 ? 45.970 20.058 -61.087 1.00 46.50 90 SER A CA 1
ATOM 755 C C . SER A 1 90 ? 44.893 19.353 -61.921 1.00 46.50 90 SER A C 1
ATOM 757 O O . SER A 1 90 ? 45.102 18.244 -62.406 1.00 46.50 90 SER A O 1
ATOM 759 N N . GLY A 1 91 ? 43.811 20.069 -62.223 1.00 38.62 91 GLY A N 1
ATOM 760 C CA . GLY A 1 91 ? 42.843 19.637 -63.227 1.00 38.62 91 GLY A CA 1
ATOM 761 C C . GLY A 1 91 ? 41.621 20.538 -63.276 1.00 38.6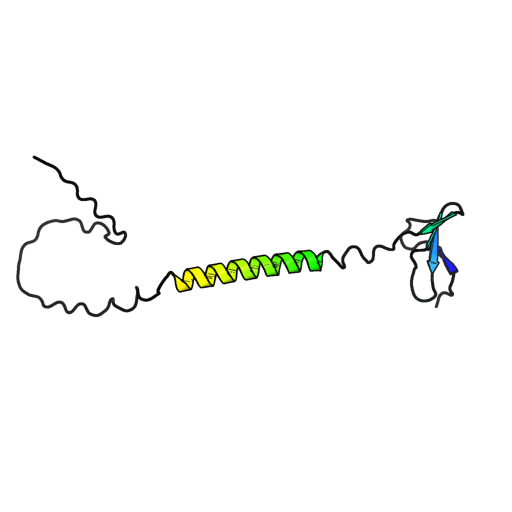2 91 GLY A C 1
ATOM 762 O O . GLY A 1 91 ? 40.562 20.187 -62.774 1.00 38.62 91 GLY A O 1
ATOM 763 N N . ASN A 1 92 ? 41.783 21.720 -63.858 1.00 47.09 92 ASN A N 1
ATOM 764 C CA . ASN A 1 92 ? 40.711 22.673 -64.121 1.00 47.09 92 ASN A CA 1
ATOM 765 C C . ASN A 1 92 ? 39.636 21.983 -64.973 1.00 47.09 92 ASN A C 1
ATOM 767 O O . ASN A 1 92 ? 39.923 21.691 -66.126 1.00 47.09 92 ASN A O 1
ATOM 771 N N . ASN A 1 93 ? 38.445 21.722 -64.426 1.00 40.47 93 ASN A N 1
ATOM 772 C CA . ASN A 1 93 ? 37.206 21.504 -65.182 1.00 40.47 93 ASN A CA 1
ATOM 773 C C . ASN A 1 93 ? 36.007 21.676 -64.242 1.00 40.47 93 ASN A C 1
ATOM 775 O O . ASN A 1 93 ? 35.547 20.750 -63.580 1.00 40.47 93 ASN A O 1
ATOM 779 N N . ILE A 1 94 ? 35.527 22.916 -64.186 1.00 49.88 94 ILE A N 1
ATOM 780 C CA . ILE A 1 94 ? 34.277 23.305 -63.541 1.00 49.88 94 ILE A CA 1
ATOM 781 C C . ILE A 1 94 ? 33.148 22.634 -64.329 1.00 49.88 94 ILE A C 1
ATOM 783 O O . ILE A 1 94 ? 32.855 23.039 -65.453 1.00 49.88 94 ILE A O 1
ATOM 787 N N . THR A 1 95 ? 32.535 21.598 -63.760 1.00 40.91 95 THR A N 1
ATOM 788 C CA . THR A 1 95 ? 31.253 21.074 -64.239 1.00 40.91 95 THR A CA 1
ATOM 789 C C . THR A 1 95 ? 30.271 21.018 -63.079 1.00 40.91 95 THR A C 1
ATOM 791 O O . THR A 1 95 ? 30.613 20.724 -61.935 1.00 40.91 95 THR A O 1
ATOM 794 N N . ASN A 1 96 ? 29.075 21.490 -63.394 1.00 48.50 96 ASN A N 1
ATOM 795 C CA . ASN A 1 96 ? 28.073 21.985 -62.473 1.00 48.50 96 ASN A CA 1
ATOM 796 C C . ASN A 1 96 ? 27.233 20.828 -61.946 1.00 48.50 96 ASN A C 1
ATOM 798 O O . ASN A 1 96 ? 26.145 20.611 -62.462 1.00 48.50 96 ASN A O 1
ATOM 802 N N . ASP A 1 97 ? 27.693 20.122 -60.919 1.00 41.59 97 ASP A N 1
ATOM 803 C CA . ASP A 1 97 ? 26.866 19.093 -60.298 1.00 41.59 97 ASP A CA 1
ATOM 804 C C . ASP A 1 97 ? 26.537 19.464 -58.857 1.00 41.59 97 ASP A C 1
ATOM 806 O O . ASP A 1 97 ? 27.388 19.584 -57.975 1.00 41.59 97 ASP A O 1
ATOM 810 N N . PHE A 1 98 ? 25.241 19.708 -58.678 1.00 43.53 98 PHE A N 1
ATOM 811 C CA . PHE A 1 98 ? 24.526 19.914 -57.436 1.00 43.53 98 PHE A CA 1
ATOM 812 C C . PHE A 1 98 ? 25.124 19.080 -56.298 1.00 43.53 98 PHE A C 1
ATOM 814 O O . PHE A 1 98 ? 24.916 17.870 -56.212 1.00 43.53 98 PHE A O 1
ATOM 821 N N . ALA A 1 99 ? 25.782 19.758 -55.359 1.00 42.69 99 ALA A N 1
ATOM 822 C CA . ALA A 1 99 ? 26.031 19.251 -54.018 1.00 42.69 99 ALA A CA 1
ATOM 823 C C . ALA A 1 99 ? 24.694 19.160 -53.254 1.00 42.69 99 ALA A C 1
ATOM 825 O O . ALA A 1 99 ? 24.424 19.908 -52.317 1.00 42.69 99 ALA A O 1
ATOM 826 N N . ALA A 1 100 ? 23.810 18.267 -53.697 1.00 42.41 100 ALA A N 1
ATOM 827 C CA . ALA A 1 100 ? 22.587 17.921 -53.000 1.00 42.41 100 ALA A CA 1
ATOM 828 C C . ALA A 1 100 ? 22.917 16.831 -51.971 1.00 42.41 100 ALA A C 1
ATOM 830 O O . ALA A 1 100 ? 22.909 15.643 -52.273 1.00 42.41 100 ALA A O 1
ATOM 831 N N . PHE A 1 101 ? 23.249 17.277 -50.758 1.00 38.47 101 PHE A N 1
ATOM 832 C CA . PHE A 1 101 ? 23.042 16.568 -49.491 1.00 38.47 101 PHE A CA 1
ATOM 833 C C . PHE A 1 101 ? 23.241 15.039 -49.511 1.00 38.47 101 PHE A C 1
ATOM 835 O O . PHE A 1 101 ? 22.304 14.273 -49.293 1.00 38.47 101 PHE A O 1
ATOM 842 N N . SER A 1 102 ? 24.481 14.567 -49.657 1.00 43.62 102 SER A N 1
ATOM 843 C CA . SER A 1 102 ? 24.828 13.153 -49.448 1.00 43.62 102 SER A CA 1
ATOM 844 C C . SER A 1 102 ? 24.987 12.801 -47.956 1.00 43.62 102 SER A C 1
ATOM 846 O O . SER A 1 102 ? 26.013 12.269 -47.540 1.00 43.62 102 SER A O 1
ATOM 848 N N . GLY A 1 103 ? 23.984 13.129 -47.134 1.00 44.97 103 GLY A N 1
ATOM 849 C CA . GLY A 1 103 ? 23.901 12.709 -45.724 1.00 44.97 103 GLY A CA 1
ATOM 850 C C . GLY A 1 103 ? 22.975 11.511 -45.492 1.00 44.97 103 GLY A C 1
ATOM 851 O O . GLY A 1 103 ? 22.973 10.916 -44.420 1.00 44.97 103 GLY A O 1
ATOM 852 N N . ILE A 1 104 ? 22.185 11.141 -46.499 1.00 42.19 104 ILE A N 1
ATOM 853 C CA . ILE A 1 104 ? 21.294 9.984 -46.474 1.00 42.19 104 ILE A CA 1
ATOM 854 C C . ILE A 1 104 ? 21.675 9.177 -47.709 1.00 42.19 104 ILE A C 1
ATOM 856 O O . ILE A 1 104 ? 21.592 9.692 -48.819 1.00 42.19 104 ILE A O 1
ATOM 860 N N . GLY A 1 105 ? 22.173 7.955 -47.516 1.00 42.22 105 GLY A N 1
ATOM 861 C CA . GLY A 1 105 ? 22.687 7.067 -48.565 1.00 42.22 105 GLY A CA 1
ATOM 862 C C . GLY A 1 105 ? 21.626 6.577 -49.557 1.00 42.22 105 GLY A C 1
ATOM 863 O O . GLY A 1 105 ? 21.413 5.378 -49.688 1.00 42.22 105 GLY A O 1
ATOM 864 N N . ILE A 1 106 ? 20.958 7.492 -50.256 1.00 41.31 106 ILE A N 1
ATOM 865 C CA . ILE A 1 106 ? 20.016 7.215 -51.335 1.00 41.31 106 ILE A CA 1
ATOM 866 C C . ILE A 1 106 ? 20.531 7.953 -52.571 1.00 41.31 106 ILE A C 1
ATOM 868 O O . ILE A 1 106 ? 20.211 9.113 -52.814 1.00 41.31 106 ILE A O 1
ATOM 872 N N . THR A 1 107 ? 21.358 7.279 -53.364 1.00 47.16 107 THR A N 1
ATOM 873 C CA . THR A 1 107 ? 21.710 7.738 -54.708 1.00 47.16 107 THR A CA 1
ATOM 874 C C . THR A 1 107 ? 20.574 7.378 -55.661 1.00 47.16 107 THR A C 1
ATOM 876 O O . THR A 1 107 ? 20.452 6.240 -56.113 1.00 47.16 107 THR A O 1
ATOM 879 N N . ILE A 1 108 ? 19.716 8.349 -55.982 1.00 44.75 108 ILE A N 1
ATOM 880 C CA . ILE A 1 108 ? 18.741 8.189 -57.066 1.00 44.75 108 ILE A CA 1
ATOM 881 C C . ILE A 1 108 ? 19.497 8.388 -58.378 1.00 44.75 108 ILE A C 1
ATOM 883 O O . ILE A 1 108 ? 19.789 9.509 -58.785 1.00 44.75 108 ILE A O 1
ATOM 887 N N . ARG A 1 109 ? 19.847 7.284 -59.039 1.00 44.72 109 ARG A N 1
ATOM 888 C CA . ARG A 1 109 ? 20.410 7.319 -60.389 1.00 44.72 109 ARG A CA 1
ATOM 889 C C . ARG A 1 109 ? 19.253 7.547 -61.368 1.00 44.72 109 ARG A C 1
ATOM 891 O O . ARG A 1 109 ? 18.575 6.596 -61.747 1.00 44.72 109 ARG A O 1
ATOM 898 N N . THR A 1 110 ? 18.986 8.792 -61.756 1.00 42.69 110 THR A N 1
ATOM 899 C CA . THR A 1 110 ? 18.055 9.068 -62.859 1.00 42.69 110 THR A CA 1
ATOM 900 C C . THR A 1 110 ? 18.738 8.711 -64.173 1.00 42.69 110 THR A C 1
ATOM 902 O O . THR A 1 110 ? 19.506 9.495 -64.723 1.00 42.69 110 THR A O 1
ATOM 905 N N . VAL A 1 111 ? 18.484 7.497 -64.665 1.00 46.38 111 VAL A N 1
ATOM 906 C CA . VAL A 1 111 ? 18.738 7.143 -66.064 1.00 46.38 111 VAL A CA 1
ATOM 907 C C . VAL A 1 111 ? 17.688 7.873 -66.892 1.00 46.38 111 VAL A C 1
ATOM 909 O O . VAL A 1 111 ? 16.542 7.435 -66.965 1.00 46.38 111 VAL A O 1
ATOM 912 N N . LEU A 1 112 ? 18.059 9.009 -67.481 1.00 38.41 112 LEU A N 1
ATOM 913 C CA . LEU A 1 112 ? 17.294 9.589 -68.576 1.00 38.41 112 LEU A CA 1
ATOM 914 C C . LEU A 1 112 ? 17.938 9.086 -69.867 1.00 38.41 112 LEU A C 1
ATOM 916 O O . LEU A 1 112 ? 19.011 9.539 -70.253 1.00 38.41 112 LEU A O 1
ATOM 920 N N . GLY A 1 113 ? 17.316 8.072 -70.464 1.00 40.88 113 GLY A N 1
ATOM 921 C CA . GLY A 1 113 ? 17.650 7.646 -71.812 1.00 40.88 113 GLY A CA 1
ATOM 922 C C . GLY A 1 113 ? 17.093 8.649 -72.809 1.00 40.88 113 GLY A C 1
ATOM 923 O O . GLY A 1 113 ? 15.878 8.841 -72.839 1.00 40.88 113 GLY A O 1
ATOM 924 N N . ILE A 1 114 ? 17.987 9.247 -73.596 1.00 37.12 114 ILE A N 1
ATOM 925 C CA . ILE A 1 114 ? 17.790 9.669 -74.988 1.00 37.12 114 ILE A CA 1
ATOM 926 C C . ILE A 1 114 ? 19.138 9.489 -75.685 1.00 37.12 114 ILE A C 1
ATOM 928 O O . ILE A 1 114 ? 20.147 9.940 -75.096 1.00 37.12 114 ILE A O 1
#

Secondary structure (DSSP, 8-state):
-PPSEEEE-TTSSSSEEEE-SSSEEEEEEETTEEEE---SSSSSTTHHHHHHHHHHHHHHHHHHHHHHHHHHS-SGGGSSTT-------------------TTS----------

Radius of gyration: 38.75 Å; chains: 1; bounding box: 75×31×105 Å